Protein AF-A0A932IL68-F1 (afdb_monomer)

Mean predicted aligned error: 9.23 Å

Foldseek 3Di:
DQLCCCVVPVVQQDDPPPPPPPDPVSSVVSNVVSSVVVVVVVVVCVVPDDDDDPVVVVCCVPVPVVVVVVVVVVVVVVVVVD

Nearest PDB structures (foldseek):
  7zm8-assembly1_1  TM=8.107E-01  e=8.500E-02  Thermochaetoides thermophila DSM 1495
  7zkp-assembly1_1  TM=8.104E-01  e=2.180E+00  Yarrowia lipolytica
  6rfq-assembly1_1  TM=8.520E-01  e=2.180E+00  Yarrowia lipolytica
  7o71-assembly1_1  TM=8.146E-01  e=2.043E+00  Yarrowia lipolytica

Sequence (82 aa):
VSAIAATVFFGGWNSPFGNFMNGPIWGVFWFLSKGMFFIFIQMWLRWTLPRLRVDQLMYVSWKVLTPWVFACIVGVGLWTLL

pLDDT: mean 76.72, std 12.21, range [50.75, 93.38]

Solvent-accessible surface area (backbone atoms only — not comparable to full-atom values): 4684 Å² total; per-residue (Å²): 106,38,62,58,50,27,40,76,74,60,51,29,56,57,55,94,63,65,83,60,67,85,42,79,69,45,21,52,48,46,34,49,50,48,23,49,51,41,48,50,51,54,53,51,50,63,74,69,54,75,91,74,54,70,70,58,54,49,46,46,49,60,72,51,47,48,59,48,53,54,51,51,52,53,51,54,55,54,59,73,75,106

Structure (mmCIF, N/CA/C/O backbone):
da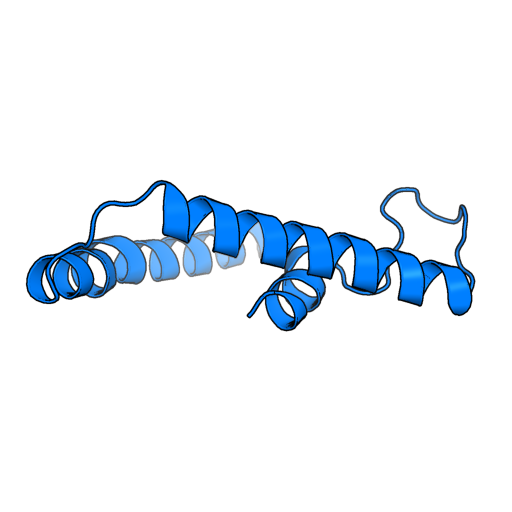ta_AF-A0A932IL68-F1
#
_entry.id   AF-A0A932IL68-F1
#
loop_
_atom_site.group_PDB
_atom_site.id
_atom_site.type_symbol
_atom_site.label_atom_id
_atom_site.label_alt_id
_atom_site.label_comp_id
_atom_site.label_asym_id
_atom_site.label_entity_id
_atom_site.label_seq_id
_atom_site.pdbx_PDB_ins_code
_atom_site.Cartn_x
_atom_site.Cartn_y
_atom_site.Cartn_z
_atom_site.occupancy
_atom_site.B_iso_or_equiv
_atom_site.auth_seq_id
_atom_site.auth_comp_id
_atom_site.auth_asym_id
_atom_site.auth_atom_id
_atom_site.pdbx_PDB_model_num
ATOM 1 N N . VAL A 1 1 ? 8.613 6.536 4.866 1.00 63.06 1 VAL A N 1
ATOM 2 C CA . VAL A 1 1 ? 7.734 5.411 4.450 1.00 63.06 1 VAL A CA 1
ATOM 3 C C . VAL A 1 1 ? 7.609 5.332 2.936 1.00 63.06 1 VAL A C 1
ATOM 5 O O . VAL A 1 1 ? 7.874 4.270 2.400 1.00 63.06 1 VAL A O 1
ATOM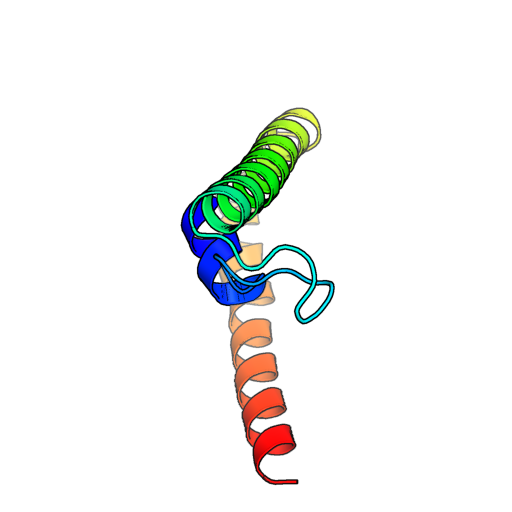 8 N N . SER A 1 2 ? 7.323 6.436 2.240 1.00 60.06 2 SER A N 1
ATOM 9 C CA . SER A 1 2 ? 7.181 6.483 0.773 1.00 60.06 2 SER A CA 1
ATOM 10 C C . SER A 1 2 ? 8.350 5.873 -0.014 1.00 60.06 2 SER A C 1
ATOM 12 O O . SER A 1 2 ? 8.118 5.144 -0.968 1.00 60.06 2 SER A O 1
ATOM 14 N N . ALA A 1 3 ? 9.597 6.088 0.425 1.00 60.31 3 ALA A N 1
ATOM 15 C CA . ALA A 1 3 ? 10.781 5.492 -0.205 1.00 60.31 3 ALA A CA 1
ATOM 16 C C . ALA A 1 3 ? 10.856 3.961 -0.035 1.00 60.31 3 ALA A C 1
ATOM 18 O O . ALA A 1 3 ? 11.100 3.253 -1.003 1.00 60.31 3 ALA A O 1
ATOM 19 N N . ILE A 1 4 ? 10.588 3.447 1.172 1.00 68.69 4 ILE A N 1
ATOM 20 C CA . ILE A 1 4 ? 10.579 2.002 1.472 1.00 68.69 4 ILE A CA 1
ATOM 21 C C . ILE A 1 4 ? 9.389 1.319 0.784 1.00 68.69 4 ILE A C 1
ATOM 23 O O . ILE A 1 4 ? 9.519 0.217 0.269 1.00 68.69 4 ILE A O 1
ATOM 27 N N . ALA A 1 5 ? 8.233 1.985 0.716 1.00 63.22 5 ALA A N 1
ATOM 28 C CA . ALA A 1 5 ? 7.069 1.474 -0.002 1.00 63.22 5 ALA A CA 1
ATOM 29 C C . ALA A 1 5 ? 7.330 1.385 -1.517 1.00 63.22 5 ALA A C 1
ATOM 31 O O . ALA A 1 5 ? 7.007 0.378 -2.146 1.00 63.22 5 ALA A O 1
ATOM 32 N N . ALA A 1 6 ? 7.973 2.407 -2.092 1.00 61.47 6 ALA A N 1
ATOM 33 C CA . ALA A 1 6 ? 8.340 2.423 -3.503 1.00 61.47 6 ALA A CA 1
ATOM 34 C C . ALA A 1 6 ? 9.384 1.349 -3.857 1.00 61.47 6 ALA A C 1
ATOM 36 O O . ALA A 1 6 ? 9.287 0.749 -4.929 1.00 61.47 6 ALA A O 1
ATOM 37 N N . THR A 1 7 ? 10.355 1.071 -2.978 1.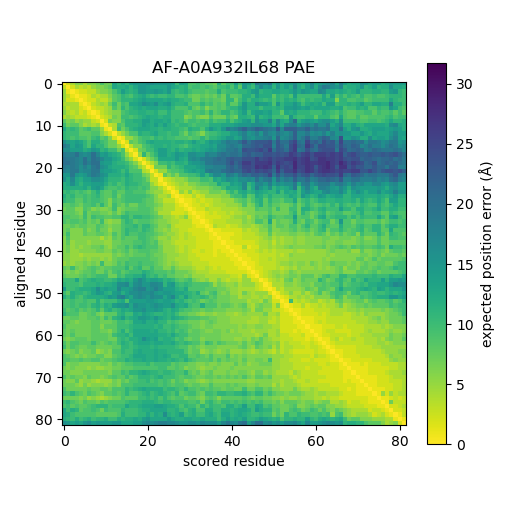00 62.78 7 THR A N 1
ATOM 38 C CA . THR A 1 7 ? 11.355 0.018 -3.219 1.00 62.78 7 THR A CA 1
ATOM 39 C C . THR A 1 7 ? 10.810 -1.387 -3.003 1.00 62.78 7 THR A C 1
ATOM 41 O O . THR A 1 7 ? 10.998 -2.233 -3.873 1.00 62.78 7 THR A O 1
ATOM 44 N N . VAL A 1 8 ? 10.129 -1.637 -1.882 1.00 65.31 8 VAL A N 1
ATOM 45 C CA . VAL A 1 8 ? 9.714 -2.990 -1.474 1.00 65.31 8 VAL A CA 1
ATOM 46 C C . VAL A 1 8 ? 8.509 -3.490 -2.269 1.00 65.31 8 VAL A C 1
ATOM 48 O O . VAL A 1 8 ? 8.483 -4.655 -2.646 1.00 65.31 8 VAL A O 1
ATOM 51 N N . PHE A 1 9 ? 7.529 -2.628 -2.560 1.00 66.00 9 PHE A N 1
ATOM 52 C CA . PHE A 1 9 ? 6.292 -3.057 -3.226 1.00 66.00 9 PHE A CA 1
ATOM 53 C C . PHE A 1 9 ? 6.254 -2.725 -4.719 1.00 66.00 9 PHE A C 1
ATOM 55 O O . PHE A 1 9 ? 5.710 -3.495 -5.501 1.00 66.00 9 PHE A O 1
ATOM 62 N N . PHE A 1 10 ? 6.835 -1.597 -5.138 1.00 59.22 10 PHE A N 1
ATOM 63 C CA . PHE A 1 10 ? 6.766 -1.128 -6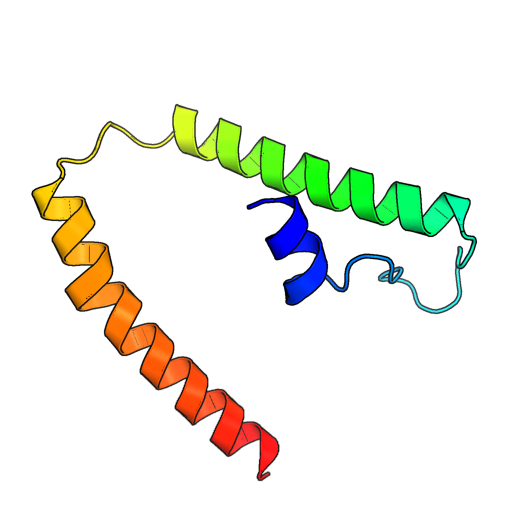.531 1.00 59.22 10 PHE A CA 1
ATOM 64 C C . PHE A 1 10 ? 8.054 -1.355 -7.338 1.00 59.22 10 PHE A C 1
ATOM 66 O O . PHE A 1 10 ? 8.214 -0.797 -8.429 1.00 59.22 10 PHE A O 1
ATOM 73 N N . GLY A 1 11 ? 8.980 -2.168 -6.823 1.00 64.50 11 GLY A N 1
ATOM 74 C CA . GLY A 1 11 ? 10.186 -2.572 -7.548 1.00 64.50 11 GLY A CA 1
ATOM 75 C C . GLY A 1 11 ? 11.245 -1.476 -7.694 1.00 64.50 11 GLY A C 1
ATOM 76 O O . GLY A 1 11 ? 12.122 -1.604 -8.544 1.00 64.50 11 GLY A O 1
ATOM 77 N N . GLY A 1 12 ? 11.174 -0.401 -6.899 1.00 66.25 12 GLY A N 1
ATOM 78 C CA . GLY A 1 12 ? 12.205 0.635 -6.786 1.00 66.25 12 GLY A CA 1
ATOM 79 C C . GLY A 1 12 ? 12.627 1.241 -8.124 1.00 66.25 12 GLY A C 1
ATOM 80 O O . GLY A 1 12 ? 11.926 2.090 -8.673 1.00 66.25 12 GLY A O 1
ATOM 81 N N . TRP A 1 13 ? 13.783 0.786 -8.612 1.00 61.44 13 TRP A N 1
ATOM 82 C CA . TRP A 1 13 ? 14.459 1.240 -9.832 1.00 61.44 13 TRP A CA 1
ATOM 83 C C . TRP A 1 13 ? 13.890 0.612 -11.120 1.00 61.44 13 TRP A C 1
ATOM 85 O O . TRP A 1 13 ? 14.168 1.101 -12.211 1.00 61.44 13 TRP A O 1
ATOM 95 N N . ASN A 1 14 ? 13.085 -0.453 -11.025 1.00 61.72 14 ASN A N 1
ATOM 96 C CA . ASN A 1 14 ? 12.588 -1.161 -12.205 1.00 61.72 14 ASN A CA 1
ATOM 97 C C . ASN A 1 14 ? 11.488 -0.380 -12.943 1.00 61.72 14 ASN A C 1
ATOM 99 O O . ASN A 1 14 ? 10.486 0.057 -12.351 1.00 61.72 14 ASN A O 1
ATOM 103 N N . SER A 1 15 ? 11.683 -0.248 -14.259 1.00 57.59 15 SER A N 1
ATOM 104 C CA . SER A 1 15 ? 10.702 0.293 -15.201 1.00 57.59 15 SER A CA 1
ATOM 105 C C . SER A 1 15 ? 9.530 -0.689 -15.350 1.00 57.59 15 SER A C 1
ATOM 107 O O . SER A 1 15 ? 9.760 -1.872 -15.609 1.00 57.59 15 SER A O 1
ATOM 109 N N . PRO A 1 16 ? 8.267 -0.242 -15.208 1.00 59.41 16 PRO A N 1
ATOM 110 C CA . PRO A 1 16 ? 7.095 -1.101 -15.396 1.00 59.41 16 PRO A CA 1
ATOM 111 C C . PRO A 1 16 ? 6.865 -1.524 -16.863 1.00 59.41 16 PRO A C 1
ATOM 113 O O . PRO A 1 16 ? 6.013 -2.369 -17.114 1.00 59.41 16 PRO A O 1
ATOM 116 N N . PHE A 1 17 ? 7.630 -0.985 -17.826 1.00 56.81 17 PHE A N 1
ATOM 117 C CA . PHE A 1 17 ? 7.514 -1.265 -19.267 1.00 56.81 17 PHE A CA 1
ATOM 118 C C . PHE A 1 17 ? 8.718 -2.044 -19.842 1.00 56.81 17 PHE A C 1
ATOM 120 O O . PHE A 1 17 ? 9.232 -1.735 -20.920 1.00 56.81 17 PHE A O 1
ATOM 127 N N . GLY A 1 18 ? 9.185 -3.077 -19.135 1.00 64.44 18 GLY A N 1
ATOM 128 C CA . GLY A 1 18 ? 10.246 -3.967 -19.626 1.00 64.44 18 GLY A CA 1
ATOM 129 C C .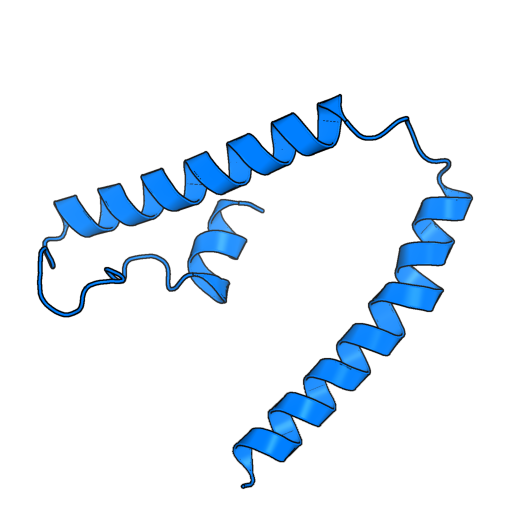 GLY A 1 18 ? 11.583 -3.2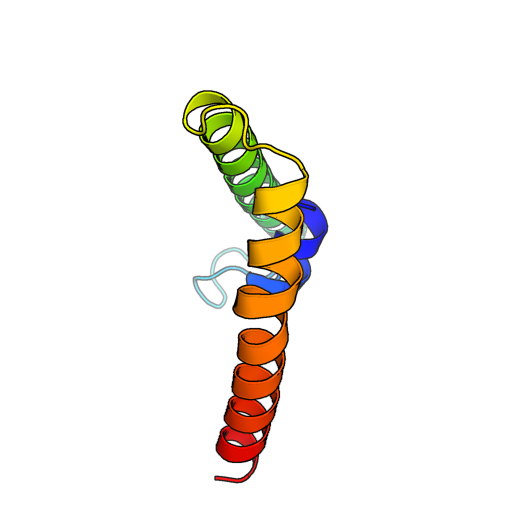48 -19.872 1.00 64.44 18 GLY A C 1
ATOM 130 O O . GLY A 1 18 ? 12.050 -2.493 -19.025 1.00 64.44 18 GLY A O 1
ATOM 131 N N . ASN A 1 19 ? 12.217 -3.494 -21.028 1.00 56.91 19 ASN A N 1
ATOM 132 C CA . ASN A 1 19 ? 13.529 -2.930 -21.403 1.00 56.91 19 ASN A CA 1
ATOM 133 C C . ASN A 1 19 ? 13.489 -1.499 -21.968 1.00 56.91 19 ASN A C 1
ATOM 135 O O . ASN A 1 19 ? 14.530 -0.959 -22.350 1.00 56.91 19 ASN A O 1
ATOM 139 N N . PHE A 1 20 ? 12.320 -0.859 -22.028 1.00 50.75 20 PHE A N 1
ATOM 140 C CA . PHE A 1 20 ? 12.232 0.528 -22.470 1.00 50.75 20 PHE A CA 1
ATOM 141 C C . PHE A 1 20 ? 12.629 1.457 -21.309 1.00 50.75 20 PHE A C 1
ATOM 143 O O . PHE A 1 20 ? 11.999 1.452 -20.250 1.00 50.75 20 PHE A O 1
ATOM 150 N N . MET A 1 21 ? 13.689 2.250 -21.522 1.00 52.16 21 MET A N 1
ATOM 151 C CA . MET A 1 21 ? 14.251 3.234 -20.576 1.00 52.16 21 MET A CA 1
ATOM 152 C C . MET A 1 21 ? 15.015 2.665 -19.362 1.00 52.16 21 MET A C 1
ATOM 154 O O . MET A 1 21 ? 14.966 3.232 -18.271 1.00 52.16 21 MET A O 1
ATOM 158 N N . ASN A 1 22 ? 15.797 1.596 -19.541 1.00 54.78 22 ASN A N 1
ATOM 159 C CA . ASN A 1 22 ? 16.764 1.127 -18.534 1.00 54.78 22 ASN A CA 1
ATOM 160 C C . ASN A 1 22 ? 18.087 1.913 -18.599 1.00 54.78 22 ASN A C 1
ATOM 162 O O . ASN A 1 22 ? 19.125 1.399 -19.004 1.00 54.78 22 ASN A O 1
ATOM 166 N N . GLY A 1 23 ? 18.041 3.188 -18.211 1.00 61.25 23 GLY A N 1
ATOM 167 C CA . GLY A 1 23 ? 19.233 4.003 -17.958 1.00 61.25 23 GLY A CA 1
ATOM 168 C C . GLY A 1 23 ? 19.364 4.341 -16.468 1.00 61.25 23 GLY A C 1
ATOM 169 O O . GLY A 1 23 ? 18.337 4.455 -15.793 1.00 61.25 23 GLY A O 1
ATOM 170 N N . PRO A 1 24 ? 20.580 4.581 -15.936 1.00 63.72 24 PRO A N 1
ATOM 171 C CA . PRO A 1 24 ? 20.758 4.984 -14.538 1.00 63.72 24 PRO A CA 1
ATOM 172 C C . PRO A 1 24 ? 19.939 6.236 -14.184 1.00 63.72 24 PRO A C 1
ATOM 174 O O . PRO A 1 24 ? 19.325 6.322 -13.128 1.00 63.72 24 PRO A O 1
ATOM 177 N N . ILE A 1 25 ? 19.859 7.181 -15.123 1.00 66.62 25 ILE A N 1
ATOM 178 C CA . ILE A 1 25 ? 19.106 8.434 -14.986 1.00 66.62 25 ILE A CA 1
ATOM 179 C C . ILE A 1 25 ? 17.591 8.172 -14.958 1.00 66.62 25 ILE A C 1
ATOM 181 O O . ILE A 1 25 ? 16.862 8.762 -14.163 1.00 66.62 25 ILE A O 1
ATOM 185 N N . TRP A 1 26 ? 17.117 7.246 -15.793 1.00 64.19 26 TRP A N 1
ATOM 186 C CA . TRP A 1 26 ? 15.700 6.906 -15.896 1.00 64.19 26 TRP A CA 1
ATOM 187 C C . TRP A 1 26 ? 15.196 6.139 -14.679 1.00 64.19 26 TRP A C 1
ATOM 189 O O . TRP A 1 26 ? 14.076 6.372 -14.237 1.00 64.19 26 TRP A O 1
ATOM 199 N N . GLY A 1 27 ? 16.011 5.280 -14.073 1.00 66.00 27 GLY A N 1
ATOM 200 C CA . GLY A 1 27 ? 15.594 4.605 -12.848 1.00 66.00 27 GLY A CA 1
ATOM 201 C C . GLY A 1 27 ? 15.593 5.496 -11.606 1.00 66.00 27 GLY A C 1
ATOM 202 O O . GLY A 1 27 ? 14.707 5.345 -10.765 1.00 66.00 27 GLY A O 1
ATOM 203 N N . VAL A 1 28 ? 16.479 6.499 -11.530 1.00 68.25 28 VAL A N 1
ATOM 204 C CA . VAL A 1 28 ? 16.364 7.570 -10.521 1.00 68.25 28 VAL A CA 1
ATOM 205 C C . VAL A 1 28 ? 15.068 8.359 -10.726 1.00 68.25 28 VAL A C 1
ATOM 207 O O . VAL A 1 28 ? 14.362 8.628 -9.754 1.00 68.25 28 VAL A O 1
ATOM 210 N N . PHE A 1 29 ? 14.704 8.664 -11.976 1.00 72.31 29 PHE A N 1
ATOM 211 C CA . PHE A 1 29 ? 13.437 9.323 -12.302 1.00 72.31 29 PHE A CA 1
ATOM 212 C C . PHE A 1 29 ? 12.215 8.482 -11.897 1.00 72.31 29 PHE A C 1
ATOM 214 O O . PHE A 1 29 ? 11.297 9.007 -11.264 1.00 72.31 29 PHE A O 1
ATOM 221 N N . TRP A 1 30 ? 12.211 7.175 -12.174 1.00 69.31 30 TRP A N 1
ATOM 222 C CA . TRP A 1 30 ? 11.130 6.273 -11.759 1.00 69.31 30 TRP A CA 1
ATOM 223 C C . TRP A 1 30 ? 11.015 6.152 -10.240 1.00 69.31 30 TRP A C 1
ATOM 225 O O . TRP A 1 30 ? 9.902 6.158 -9.709 1.00 69.31 30 TRP A O 1
ATOM 235 N N . PHE A 1 31 ? 12.143 6.095 -9.532 1.00 69.94 31 PHE A N 1
ATOM 236 C CA . PHE A 1 31 ? 12.156 6.072 -8.073 1.00 69.94 31 PHE A CA 1
ATOM 237 C C . PHE A 1 31 ? 11.599 7.372 -7.474 1.00 69.94 31 PHE A C 1
ATOM 239 O O . PHE A 1 31 ? 10.742 7.326 -6.589 1.00 69.94 31 PHE A O 1
ATOM 246 N N . LEU A 1 32 ? 12.027 8.530 -7.989 1.00 76.62 32 LEU A N 1
ATOM 247 C CA . LEU A 1 32 ? 11.525 9.840 -7.566 1.00 76.62 32 LEU A CA 1
ATOM 248 C C . LEU A 1 32 ? 10.039 10.015 -7.882 1.00 76.62 32 LEU A C 1
ATOM 250 O O . LEU A 1 32 ? 9.291 10.465 -7.019 1.00 76.62 32 LEU A O 1
ATOM 254 N N . SER A 1 33 ? 9.592 9.618 -9.074 1.00 78.88 33 SER A N 1
ATOM 255 C CA . SER A 1 33 ? 8.185 9.691 -9.477 1.00 78.88 33 SER A CA 1
ATOM 256 C C . SER A 1 33 ? 7.292 8.843 -8.562 1.00 78.88 33 SER A C 1
ATOM 258 O O . SER A 1 33 ? 6.339 9.360 -7.972 1.00 78.88 33 SER A O 1
ATOM 260 N N . LYS A 1 34 ? 7.652 7.568 -8.344 1.00 70.50 34 LYS A N 1
ATOM 261 C CA . LYS A 1 34 ? 6.934 6.671 -7.422 1.00 70.50 34 LYS A CA 1
ATOM 262 C C . LYS A 1 34 ? 6.966 7.207 -5.985 1.00 70.50 34 LYS A C 1
ATOM 264 O O . LYS A 1 34 ? 5.947 7.194 -5.296 1.00 70.50 34 LYS A O 1
ATOM 269 N N . GLY A 1 35 ? 8.108 7.730 -5.536 1.00 78.19 35 GLY A N 1
ATOM 270 C CA . GLY A 1 35 ? 8.257 8.348 -4.217 1.00 78.19 35 GLY A CA 1
ATOM 2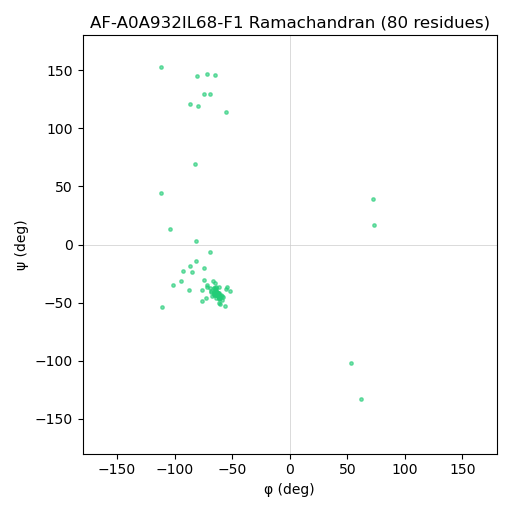71 C C . GLY A 1 35 ? 7.357 9.574 -4.025 1.00 78.19 35 GLY A C 1
ATOM 272 O O . GLY A 1 35 ? 6.660 9.665 -3.013 1.00 78.19 35 GLY A O 1
ATOM 273 N N . MET A 1 36 ? 7.318 10.478 -5.007 1.00 81.06 36 MET A N 1
ATOM 274 C CA . MET A 1 36 ? 6.461 11.669 -5.001 1.00 81.06 36 MET A CA 1
ATOM 275 C C . MET A 1 36 ? 4.978 11.303 -5.024 1.00 81.06 36 MET A C 1
ATOM 277 O O . MET A 1 36 ? 4.195 11.920 -4.304 1.00 81.06 36 MET A O 1
ATOM 281 N N . PHE A 1 37 ? 4.595 10.260 -5.762 1.00 81.25 37 PHE A N 1
ATOM 282 C CA . PHE A 1 37 ? 3.228 9.741 -5.749 1.00 81.25 37 PHE A CA 1
ATOM 283 C C . PHE A 1 37 ? 2.802 9.265 -4.351 1.00 81.25 37 PHE A C 1
ATOM 285 O O . PHE A 1 37 ? 1.743 9.650 -3.855 1.00 81.25 37 PHE A O 1
ATOM 292 N N . PHE A 1 38 ? 3.651 8.504 -3.654 1.00 79.31 38 PHE A N 1
ATOM 293 C CA . PHE A 1 38 ? 3.357 8.088 -2.279 1.00 79.31 38 PHE A CA 1
ATOM 294 C C . PHE A 1 38 ? 3.323 9.265 -1.297 1.00 79.31 38 PHE A C 1
ATOM 296 O O . PHE A 1 38 ? 2.486 9.282 -0.396 1.00 79.31 38 PHE A O 1
ATOM 303 N N . ILE A 1 39 ? 4.199 10.262 -1.456 1.00 83.31 39 ILE A N 1
ATOM 304 C CA . ILE A 1 39 ? 4.153 11.491 -0.647 1.00 83.31 39 ILE A CA 1
ATOM 305 C C . ILE A 1 39 ? 2.833 12.236 -0.883 1.00 83.31 39 ILE A C 1
ATOM 307 O O . ILE A 1 39 ? 2.188 12.646 0.082 1.00 83.31 39 ILE A O 1
ATOM 311 N N . PHE A 1 40 ? 2.400 12.360 -2.138 1.00 85.25 40 PHE A N 1
ATOM 312 C CA . PHE A 1 40 ? 1.121 12.970 -2.489 1.00 85.25 40 PHE A CA 1
ATOM 313 C C . PHE A 1 40 ? -0.050 12.243 -1.818 1.00 85.25 40 PHE A C 1
ATOM 315 O O . PHE A 1 40 ? -0.882 12.891 -1.184 1.00 85.25 40 PHE A O 1
ATOM 322 N N . ILE A 1 41 ? -0.067 10.906 -1.845 1.00 84.88 41 ILE A N 1
ATOM 323 C CA . ILE A 1 41 ? -1.081 10.108 -1.137 1.00 84.88 41 ILE A CA 1
ATOM 324 C C . ILE A 1 41 ? -1.052 10.381 0.369 1.00 84.88 41 ILE A C 1
ATOM 326 O O . ILE A 1 41 ? -2.105 10.549 0.977 1.00 84.88 41 ILE A O 1
ATOM 330 N N . GLN A 1 42 ? 0.127 10.450 0.993 1.00 82.75 42 GLN A N 1
ATOM 331 C CA . GLN A 1 42 ? 0.226 10.719 2.431 1.00 82.75 42 GLN A CA 1
ATOM 332 C C . GLN A 1 42 ? -0.286 12.114 2.805 1.00 82.75 42 GLN A C 1
ATOM 334 O O . GLN A 1 42 ? -0.959 12.264 3.828 1.00 82.75 42 GLN A O 1
ATOM 339 N N . MET A 1 43 ? -0.003 13.129 1.983 1.00 85.62 43 MET A N 1
ATOM 340 C CA . MET A 1 43 ? -0.564 14.468 2.185 1.00 85.62 43 MET A CA 1
ATOM 341 C C . MET A 1 43 ? -2.081 14.467 1.990 1.00 85.62 43 MET A C 1
ATOM 343 O O . MET A 1 43 ? -2.804 15.017 2.820 1.00 85.62 43 MET A O 1
ATOM 347 N N . TRP A 1 44 ? -2.571 13.792 0.950 1.00 87.12 44 TRP A N 1
ATOM 348 C CA . TRP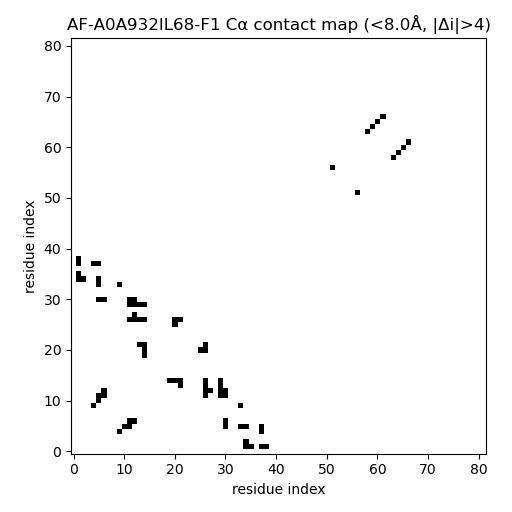 A 1 44 ? -3.999 13.694 0.668 1.00 87.12 44 TRP A CA 1
ATOM 349 C C . TRP A 1 44 ? -4.764 12.966 1.783 1.00 87.12 44 TRP A C 1
ATOM 351 O O . TRP A 1 44 ? -5.814 13.430 2.232 1.00 87.12 44 TRP A O 1
ATOM 361 N N . LEU A 1 45 ? -4.206 11.874 2.305 1.00 83.69 45 LEU A N 1
ATOM 362 C CA . LEU A 1 45 ? -4.773 11.115 3.419 1.00 83.69 45 LEU A CA 1
ATOM 363 C C . LEU A 1 45 ? -4.829 11.950 4.708 1.00 83.69 45 LEU A C 1
ATOM 365 O O . LEU A 1 45 ? -5.804 11.883 5.454 1.00 83.69 45 LEU A O 1
ATOM 369 N N . ARG A 1 46 ? -3.823 12.804 4.943 1.00 83.12 46 ARG A N 1
ATOM 370 C CA . ARG A 1 46 ? -3.819 13.743 6.076 1.00 83.12 46 ARG A CA 1
ATOM 371 C C . ARG A 1 46 ? -4.904 14.816 5.960 1.00 83.12 46 ARG A C 1
ATOM 373 O O . ARG A 1 46 ? -5.379 15.292 6.987 1.00 83.12 46 ARG A O 1
ATOM 380 N N . TRP A 1 47 ? -5.270 15.217 4.744 1.00 82.44 47 TRP A N 1
ATOM 381 C CA . TRP A 1 47 ? -6.325 16.208 4.509 1.00 82.44 47 TRP A CA 1
ATOM 382 C C . TRP A 1 47 ? -7.736 15.607 4.481 1.00 82.44 47 TRP A C 1
ATOM 384 O O . TRP A 1 47 ? -8.692 16.323 4.752 1.00 82.44 47 TRP A O 1
ATOM 394 N N . THR A 1 48 ? -7.881 14.314 4.182 1.00 81.19 48 THR A N 1
ATOM 395 C CA . THR A 1 48 ? -9.190 13.642 4.070 1.00 81.19 48 THR A CA 1
ATOM 396 C C . THR A 1 48 ? -9.644 12.958 5.353 1.00 81.19 48 THR A C 1
ATOM 398 O O . THR A 1 48 ? -10.846 12.889 5.606 1.00 81.19 48 THR A O 1
ATOM 401 N N . LEU A 1 49 ? -8.721 12.460 6.181 1.00 79.69 49 LEU A N 1
ATOM 402 C CA . LEU A 1 49 ? -9.092 11.755 7.404 1.00 79.69 49 LEU A CA 1
ATOM 403 C C . LEU A 1 49 ? -9.304 12.724 8.581 1.00 79.69 49 LEU A C 1
ATOM 405 O O . LEU A 1 49 ? -8.363 13.415 8.986 1.00 79.69 49 LEU A O 1
ATOM 409 N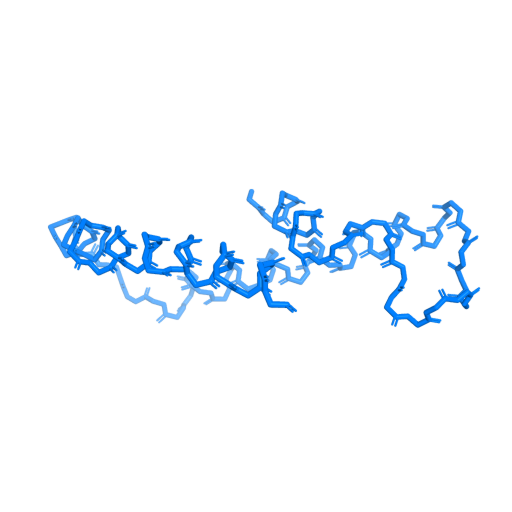 N . PRO A 1 50 ? -10.502 12.747 9.197 1.00 77.38 50 PRO A N 1
ATOM 410 C CA . PRO A 1 50 ? -10.704 13.430 10.468 1.00 77.38 50 PRO A CA 1
ATOM 411 C C . PRO A 1 50 ? -9.871 12.745 11.561 1.00 77.38 50 PRO A C 1
ATOM 413 O O . PRO A 1 50 ? -9.667 11.531 11.536 1.00 77.38 50 PRO A O 1
ATOM 416 N N . ARG A 1 51 ? -9.363 13.521 12.528 1.00 81.38 51 ARG A N 1
ATOM 417 C CA . ARG A 1 51 ? -8.488 13.004 13.597 1.00 81.38 51 ARG A CA 1
ATOM 418 C C . ARG A 1 51 ? -9.166 11.847 14.345 1.00 81.38 51 ARG A C 1
ATOM 420 O O . ARG A 1 51 ? -10.148 12.062 15.047 1.00 81.38 51 ARG A O 1
ATOM 427 N N . LEU A 1 52 ? -8.611 10.641 14.221 1.00 79.00 52 LEU A N 1
ATOM 428 C CA . LEU A 1 52 ? -9.068 9.448 14.938 1.00 79.00 52 LEU A CA 1
ATOM 429 C C . LEU A 1 52 ? -8.516 9.432 16.370 1.00 79.00 52 LEU A C 1
ATOM 431 O O . LEU A 1 52 ? -7.383 9.857 16.611 1.00 79.00 52 LEU A O 1
ATOM 435 N N . ARG A 1 53 ? -9.300 8.923 17.329 1.00 90.38 53 ARG A N 1
ATOM 436 C CA . ARG A 1 53 ? -8.840 8.752 18.717 1.00 90.38 53 ARG A CA 1
ATOM 437 C C . ARG A 1 53 ? -7.821 7.606 18.799 1.00 90.38 53 ARG A C 1
ATOM 439 O O . ARG A 1 53 ? -7.946 6.613 18.084 1.00 90.38 53 ARG A O 1
ATOM 446 N N . VAL A 1 54 ? -6.848 7.724 19.709 1.00 83.44 54 VAL A N 1
ATOM 447 C CA . VAL A 1 54 ? -5.787 6.716 19.924 1.00 83.44 54 VAL A CA 1
ATOM 448 C C . VAL A 1 54 ? -6.369 5.325 20.196 1.00 83.44 54 VAL A C 1
ATOM 450 O O . VAL A 1 54 ? -5.864 4.341 19.665 1.00 83.44 54 VAL A O 1
ATOM 453 N N . ASP A 1 55 ? -7.487 5.237 20.916 1.00 85.06 55 ASP A N 1
ATOM 454 C CA . ASP A 1 55 ? -8.153 3.959 21.202 1.00 85.06 55 ASP A CA 1
ATOM 455 C C . ASP A 1 55 ? -8.669 3.264 19.932 1.00 85.06 55 ASP A C 1
ATOM 457 O O . ASP A 1 55 ? -8.536 2.051 19.769 1.00 85.06 55 ASP A O 1
ATOM 461 N N . GLN A 1 56 ? -9.211 4.037 18.987 1.00 82.81 56 GLN A N 1
ATOM 462 C CA . GLN A 1 56 ? -9.689 3.518 17.702 1.00 82.81 56 GLN A CA 1
ATOM 463 C C . GLN A 1 56 ? -8.514 3.117 16.803 1.00 82.81 56 GLN A C 1
ATOM 465 O O . GLN A 1 56 ? -8.578 2.095 16.121 1.00 82.81 56 GLN A O 1
ATOM 470 N N . LEU A 1 57 ? -7.413 3.875 16.847 1.00 86.00 57 LEU A N 1
ATOM 471 C CA . LEU A 1 57 ? -6.179 3.533 16.136 1.00 86.00 57 LEU A CA 1
ATOM 472 C C . LEU A 1 57 ? -5.580 2.213 16.650 1.00 86.00 57 LEU A C 1
ATOM 474 O O . LEU A 1 57 ? -5.149 1.372 15.854 1.00 86.00 57 LEU A O 1
ATOM 478 N N . MET A 1 58 ? -5.590 2.015 17.971 1.00 88.00 58 MET A N 1
ATOM 479 C CA . MET A 1 58 ? -5.104 0.790 18.605 1.00 88.00 58 MET A CA 1
ATOM 480 C C . MET A 1 58 ? -5.986 -0.404 18.233 1.00 88.00 58 MET A C 1
ATOM 482 O O . MET A 1 58 ? -5.469 -1.465 17.883 1.00 88.00 58 MET A O 1
ATOM 486 N N . TYR A 1 59 ? -7.309 -0.216 18.225 1.00 90.44 59 TYR A N 1
ATOM 487 C CA . TYR A 1 59 ? -8.254 -1.244 17.795 1.00 90.44 59 TYR A CA 1
ATOM 488 C C . TYR A 1 59 ? -8.002 -1.694 16.350 1.00 90.44 59 TYR A C 1
ATOM 490 O O . TYR A 1 59 ? -7.914 -2.893 16.092 1.00 90.44 59 TYR A O 1
ATOM 498 N N . VAL A 1 60 ? -7.840 -0.757 15.410 1.00 87.88 60 VAL A N 1
ATOM 499 C CA . VAL A 1 60 ? -7.587 -1.087 13.995 1.00 87.88 60 VAL A CA 1
ATOM 500 C C . VAL A 1 60 ? -6.244 -1.799 13.826 1.00 87.88 60 VAL A C 1
ATOM 502 O O . VAL A 1 60 ? -6.169 -2.810 13.129 1.00 87.88 60 VAL A O 1
ATOM 505 N N . SER A 1 61 ? -5.198 -1.327 14.505 1.00 87.88 61 SER A N 1
ATOM 506 C CA . SER A 1 61 ? -3.866 -1.942 14.446 1.00 87.88 61 SER A CA 1
ATOM 507 C C . SER A 1 61 ? -3.876 -3.384 14.953 1.00 87.88 61 SER A C 1
ATOM 509 O O . SER A 1 61 ? -3.421 -4.282 14.251 1.00 87.88 61 SER A O 1
ATOM 511 N N . TRP A 1 62 ? -4.453 -3.626 16.131 1.00 87.56 62 TRP A N 1
ATOM 512 C CA . TRP A 1 62 ? -4.369 -4.933 16.785 1.00 87.56 62 TRP A CA 1
ATOM 513 C C . TRP A 1 62 ? -5.455 -5.920 16.371 1.00 87.56 62 TRP A C 1
ATOM 515 O O . TRP A 1 62 ? -5.178 -7.109 16.236 1.00 87.56 62 TRP A O 1
ATOM 525 N N . LYS A 1 63 ? -6.699 -5.467 16.180 1.00 84.31 63 LYS A N 1
ATOM 526 C CA . LYS A 1 63 ? -7.807 -6.379 15.857 1.00 84.31 63 LYS A CA 1
ATOM 527 C C . LYS A 1 63 ? -8.045 -6.560 14.368 1.00 84.31 63 LYS A C 1
ATOM 529 O O . LYS A 1 63 ? -8.651 -7.558 13.999 1.00 84.31 63 LYS A O 1
ATOM 534 N N . VAL A 1 64 ? -7.616 -5.622 13.524 1.00 89.12 64 VAL A N 1
ATOM 535 C CA . VAL A 1 64 ? -7.890 -5.686 12.079 1.00 89.12 64 VAL A CA 1
ATOM 536 C C . VAL A 1 64 ? -6.615 -5.956 11.293 1.00 89.12 64 VAL A C 1
ATOM 538 O O . VAL A 1 64 ? -6.570 -6.923 10.538 1.00 89.12 64 VAL A O 1
ATOM 541 N N . LEU A 1 65 ? -5.567 -5.152 11.486 1.00 89.44 65 LEU A N 1
ATOM 542 C CA . LEU A 1 65 ? -4.334 -5.254 10.699 1.00 89.44 65 LEU A CA 1
ATOM 543 C C . LEU A 1 65 ? -3.505 -6.494 11.062 1.00 89.44 65 LEU A C 1
ATOM 545 O O . LEU A 1 65 ? -3.087 -7.220 10.164 1.00 89.44 65 LEU A O 1
ATOM 549 N N . THR A 1 66 ? -3.301 -6.781 12.351 1.00 90.12 66 THR A N 1
ATOM 550 C CA . THR A 1 66 ? -2.522 -7.951 12.795 1.00 90.12 66 THR A CA 1
ATOM 551 C C . THR A 1 66 ? -3.034 -9.293 12.245 1.00 90.12 66 THR A C 1
ATOM 553 O O . THR A 1 66 ? -2.236 -10.008 11.637 1.00 90.12 66 THR A O 1
ATOM 556 N N . PRO A 1 67 ? -4.323 -9.667 12.382 1.00 90.31 67 PRO A N 1
ATOM 557 C CA . PRO A 1 67 ? -4.800 -10.938 11.833 1.00 90.31 67 PRO A CA 1
ATOM 558 C C . PRO A 1 67 ? -4.733 -10.983 10.301 1.00 90.31 67 PRO A C 1
ATOM 560 O O . PRO A 1 67 ? -4.432 -12.033 9.735 1.00 90.31 67 PRO A O 1
ATOM 563 N N . TRP A 1 68 ? -4.937 -9.848 9.627 1.00 92.44 68 TRP A N 1
ATOM 564 C CA . TRP A 1 68 ? -4.807 -9.766 8.172 1.00 92.44 68 TRP A CA 1
ATOM 565 C C . TRP A 1 68 ? -3.383 -10.031 7.686 1.00 92.44 68 TRP A C 1
ATOM 567 O O . TRP A 1 68 ? -3.196 -10.743 6.702 1.00 92.44 68 TRP A O 1
ATOM 577 N N . VAL A 1 69 ? -2.372 -9.507 8.383 1.00 90.50 69 VAL A N 1
ATOM 578 C CA . VAL A 1 69 ? -0.966 -9.762 8.036 1.00 90.50 69 VAL A CA 1
ATOM 579 C C . VAL A 1 69 ? -0.647 -11.254 8.131 1.00 90.50 69 VAL A C 1
ATOM 581 O O . VAL A 1 69 ? -0.035 -11.800 7.214 1.00 90.50 69 VAL A O 1
ATOM 584 N N . PHE A 1 70 ? -1.109 -11.938 9.182 1.00 91.81 70 PHE A N 1
ATOM 585 C CA . PHE A 1 70 ? -0.924 -13.387 9.302 1.00 91.81 70 PHE A CA 1
ATOM 586 C C . PHE A 1 70 ? -1.624 -14.161 8.179 1.00 91.81 70 PHE A C 1
ATOM 588 O O . PHE A 1 70 ? -1.024 -15.073 7.610 1.00 91.81 70 PHE A O 1
ATOM 595 N N . ALA A 1 71 ? -2.845 -13.766 7.804 1.00 92.56 71 ALA A N 1
ATOM 596 C CA . ALA A 1 71 ? -3.561 -14.379 6.685 1.00 92.56 71 ALA A CA 1
ATOM 597 C C . ALA A 1 71 ? -2.808 -14.207 5.352 1.00 92.56 71 ALA A C 1
ATOM 599 O O . ALA A 1 71 ? -2.655 -15.171 4.603 1.00 92.56 71 ALA A O 1
ATOM 600 N N . CYS A 1 72 ? -2.274 -13.012 5.081 1.00 90.75 72 CYS A N 1
ATOM 601 C CA . CYS A 1 72 ? -1.467 -12.748 3.889 1.00 90.75 72 CYS A CA 1
ATOM 602 C C . CYS A 1 72 ? -0.185 -13.592 3.853 1.00 90.75 72 CYS A C 1
ATOM 604 O O . CYS A 1 72 ? 0.157 -14.118 2.797 1.00 90.75 72 CYS A O 1
ATOM 606 N N . ILE A 1 73 ? 0.513 -13.749 4.985 1.00 91.44 73 ILE A N 1
ATOM 607 C CA . ILE A 1 73 ? 1.738 -14.565 5.060 1.00 91.44 73 ILE A CA 1
ATOM 608 C C . ILE A 1 73 ? 1.436 -16.026 4.715 1.00 91.44 73 ILE A C 1
ATOM 610 O O . ILE A 1 73 ? 2.134 -16.618 3.892 1.00 91.44 73 ILE A O 1
ATOM 614 N N . VAL A 1 74 ? 0.380 -16.598 5.299 1.00 93.38 74 VAL A N 1
ATOM 615 C CA . VAL A 1 74 ? -0.034 -17.978 5.001 1.00 93.38 74 VAL A CA 1
ATOM 616 C C . VAL A 1 74 ? -0.467 -18.112 3.539 1.00 93.38 74 VAL A C 1
ATOM 618 O O . VAL A 1 74 ? -0.071 -19.067 2.876 1.00 93.38 74 VAL A O 1
ATOM 621 N N . GLY A 1 75 ? -1.217 -17.139 3.011 1.00 92.94 75 GLY A N 1
ATOM 622 C CA . GLY A 1 75 ? -1.660 -17.129 1.616 1.00 92.94 75 GLY A CA 1
ATOM 623 C C . GLY A 1 75 ? -0.505 -17.095 0.611 1.00 92.94 75 GLY A C 1
ATOM 624 O O . GLY A 1 75 ? -0.492 -17.888 -0.327 1.00 92.94 75 GLY A O 1
ATOM 625 N N . VAL A 1 76 ? 0.495 -16.233 0.825 1.00 90.56 76 VAL A N 1
ATOM 626 C CA . VAL A 1 76 ? 1.700 -16.175 -0.024 1.00 90.56 76 VAL A CA 1
ATOM 627 C C . VAL A 1 76 ? 2.518 -17.460 0.094 1.00 90.56 76 VAL A C 1
ATOM 629 O O . VAL A 1 76 ? 2.994 -17.975 -0.918 1.00 90.56 76 VAL A O 1
ATOM 632 N N . GLY A 1 77 ? 2.656 -18.004 1.306 1.00 89.19 77 GLY A N 1
ATOM 633 C CA . GLY A 1 77 ? 3.333 -19.283 1.519 1.00 89.19 77 GLY A CA 1
ATOM 634 C C . GLY A 1 77 ? 2.670 -20.419 0.741 1.00 89.19 77 GLY A C 1
ATOM 635 O O . GLY A 1 77 ? 3.355 -21.180 0.068 1.00 89.19 77 GLY A O 1
ATOM 636 N N . LEU A 1 78 ? 1.338 -20.485 0.761 1.00 91.69 78 LEU A N 1
ATOM 637 C CA . LEU A 1 78 ? 0.576 -21.500 0.037 1.00 91.69 78 LEU A CA 1
ATOM 638 C C . LEU A 1 78 ? 0.664 -21.313 -1.484 1.00 91.69 78 LEU A C 1
ATOM 640 O O . LEU A 1 78 ? 0.857 -22.289 -2.200 1.00 91.69 78 LEU A O 1
ATOM 644 N N . TRP A 1 79 ? 0.594 -20.071 -1.971 1.00 89.50 79 TRP A N 1
ATOM 645 C CA . TRP A 1 79 ? 0.766 -19.757 -3.393 1.00 89.50 79 TRP A CA 1
ATOM 646 C C . TRP A 1 79 ? 2.150 -20.138 -3.923 1.00 89.50 79 TRP A C 1
ATOM 648 O O . TRP A 1 79 ? 2.269 -20.572 -5.055 1.00 89.50 79 TRP A O 1
ATOM 658 N N . THR A 1 80 ? 3.197 -19.982 -3.111 1.00 85.88 80 THR A N 1
ATOM 659 C CA . THR A 1 80 ? 4.577 -20.300 -3.522 1.00 85.88 80 THR A CA 1
ATOM 660 C C . THR A 1 80 ? 4.842 -21.811 -3.575 1.00 85.88 80 THR A C 1
ATOM 662 O O . THR A 1 80 ? 5.806 -22.240 -4.202 1.00 85.88 80 THR A O 1
ATOM 665 N N . LEU A 1 81 ? 4.024 -22.620 -2.891 1.00 78.56 81 LEU A N 1
ATOM 666 C CA . LEU A 1 81 ? 4.128 -24.085 -2.897 1.00 78.56 81 LEU A CA 1
ATOM 667 C C . LEU A 1 81 ? 3.365 -24.747 -4.057 1.00 78.56 81 LEU A C 1
ATOM 669 O O . LEU A 1 81 ? 3.628 -25.915 -4.342 1.00 78.56 81 LEU A O 1
ATOM 673 N N . LEU A 1 82 ? 2.420 -24.029 -4.673 1.00 75.69 82 LEU A N 1
ATOM 674 C CA . LEU A 1 82 ? 1.712 -24.426 -5.896 1.00 75.69 82 LEU A CA 1
ATOM 675 C C . LEU A 1 82 ? 2.544 -24.090 -7.139 1.00 75.69 82 LEU A C 1
ATOM 677 O O . LEU A 1 82 ? 2.520 -24.922 -8.073 1.00 75.69 82 LEU A O 1
#

Radius of gyration: 17.32 Å; Cα contacts (8 Å, |Δi|>4): 40; chains: 1; bounding box: 32×41×44 Å

Secondary structure (DSSP, 8-state):
-HHHHHHHTS-TT--TTTTTT--HHHHHHHHHHHHHHHHHHHHHHHHHS----HHHHHHIIIIIIHHHHHHHHHHHHHHHH-